Protein AF-A0A2V7EWU7-F1 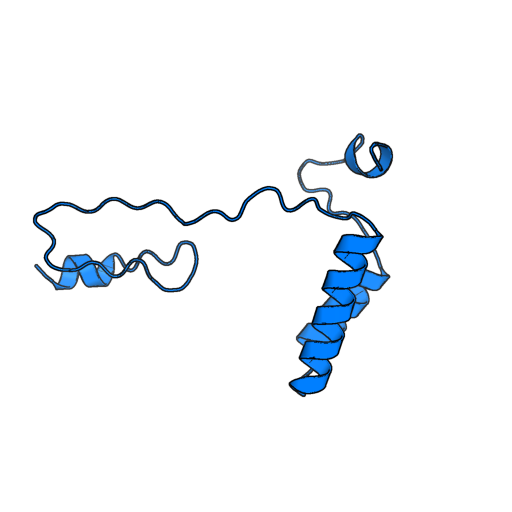(afdb_monomer_lite)

Radius of gyration: 19.81 Å; chains: 1; bounding box: 42×39×46 Å

Secondary structure (DSSP, 8-state):
-HHHHH--SSTT-----HHHHHHHHHHHT---HHHHHHHHHHHHHHHHHTT------PPP------TT-S-----SSTT---HHHHHHT-

Sequence (90 aa):
LIDKYAAPTAKSASIRDPELDSLMDAVIHQADREKTYALMRSIFNRLRSEHLGLPLVYYHTPYATSKRVPRWNPGAIMYELNVDELLAGK

pLDDT: mean 79.2, std 13.59, range [48.22, 97.06]

Structure (mmCIF, N/CA/C/O backbone):
data_AF-A0A2V7EWU7-F1
#
_entry.id   AF-A0A2V7EWU7-F1
#
loop_
_atom_site.group_PDB
_atom_site.id
_atom_site.type_symbol
_atom_site.label_atom_id
_atom_site.label_alt_id
_atom_site.label_comp_id
_atom_site.label_asym_id
_atom_site.label_entity_id
_atom_site.label_seq_id
_atom_site.pdbx_PDB_ins_code
_atom_site.Cartn_x
_atom_site.Cartn_y
_atom_site.Cartn_z
_atom_site.occupancy
_atom_site.B_iso_or_equiv
_atom_site.auth_seq_id
_atom_site.auth_comp_id
_atom_site.auth_asym_id
_atom_site.auth_atom_id
_atom_site.pdbx_PDB_model_num
ATOM 1 N N . LEU A 1 1 ? -16.058 17.003 5.919 1.00 49.31 1 LEU A N 1
ATOM 2 C CA . LEU A 1 1 ? -15.086 16.374 4.990 1.00 49.31 1 LEU A CA 1
ATOM 3 C C . LEU A 1 1 ? -14.033 17.380 4.541 1.00 49.31 1 LEU A C 1
ATOM 5 O O . LEU A 1 1 ? -12.871 17.159 4.839 1.00 49.31 1 LEU A O 1
ATOM 9 N N . ILE A 1 2 ? -14.433 18.514 3.950 1.00 48.22 2 ILE A N 1
ATOM 10 C CA . ILE A 1 2 ? -13.522 19.622 3.607 1.00 48.22 2 ILE A CA 1
ATOM 11 C C . ILE A 1 2 ? -12.743 20.130 4.830 1.00 48.22 2 ILE A C 1
ATOM 13 O O . ILE A 1 2 ? -11.532 20.245 4.738 1.00 48.22 2 ILE A O 1
ATOM 17 N N . ASP A 1 3 ? -13.365 20.296 6.000 1.00 50.97 3 ASP A N 1
ATOM 18 C CA . ASP A 1 3 ? -12.672 20.863 7.176 1.00 50.97 3 ASP A CA 1
ATOM 19 C C . ASP A 1 3 ? -11.483 20.031 7.699 1.00 50.97 3 ASP A C 1
ATOM 21 O O . ASP A 1 3 ? -10.525 20.598 8.216 1.00 50.97 3 ASP A O 1
ATOM 25 N N . LYS A 1 4 ? -11.485 18.699 7.509 1.00 52.88 4 LYS A N 1
ATOM 26 C CA . LYS A 1 4 ? -10.348 17.817 7.864 1.00 52.88 4 LYS A CA 1
ATOM 27 C C . LYS A 1 4 ? -9.142 18.010 6.929 1.00 52.88 4 LYS A C 1
ATOM 29 O O . LYS A 1 4 ? -8.017 17.732 7.329 1.00 52.88 4 LYS A O 1
ATOM 34 N N . TYR A 1 5 ? -9.377 18.477 5.701 1.00 54.12 5 TYR A N 1
ATOM 35 C CA . TYR A 1 5 ? -8.365 18.675 4.656 1.00 54.12 5 TYR A CA 1
ATOM 36 C C . TYR A 1 5 ? -8.064 20.150 4.360 1.00 54.12 5 TYR A C 1
ATOM 38 O O . TYR A 1 5 ? -7.079 20.448 3.690 1.00 54.12 5 TYR A O 1
ATOM 46 N N . ALA A 1 6 ? -8.904 21.070 4.834 1.00 52.31 6 ALA A N 1
ATOM 47 C CA . ALA A 1 6 ? -8.831 22.493 4.519 1.00 52.31 6 ALA A CA 1
ATOM 48 C C . ALA A 1 6 ? -7.884 23.278 5.437 1.00 52.31 6 ALA A C 1
ATOM 50 O O . ALA A 1 6 ? -7.489 24.384 5.080 1.00 52.31 6 ALA A O 1
ATOM 51 N N . ALA A 1 7 ? -7.488 22.717 6.587 1.00 51.81 7 ALA A N 1
ATOM 52 C CA . ALA A 1 7 ? -6.581 23.373 7.531 1.00 51.81 7 ALA A CA 1
ATOM 53 C C . ALA A 1 7 ? -5.443 22.453 8.031 1.00 51.81 7 ALA A C 1
ATOM 55 O O . ALA A 1 7 ? -5.306 22.241 9.239 1.00 51.81 7 ALA A O 1
ATOM 56 N N . PRO A 1 8 ? -4.608 21.885 7.140 1.00 55.94 8 PRO A N 1
ATOM 57 C CA . PRO A 1 8 ? -3.418 21.168 7.574 1.00 55.94 8 PRO A CA 1
ATOM 58 C C . PRO A 1 8 ? -2.437 22.161 8.214 1.00 55.94 8 PRO A C 1
ATOM 60 O O . PRO A 1 8 ? -2.021 23.136 7.591 1.00 55.94 8 PRO A O 1
ATOM 63 N N . THR A 1 9 ? -2.039 21.914 9.463 1.00 59.72 9 THR A N 1
ATOM 64 C CA . THR A 1 9 ? -1.063 22.752 10.187 1.00 59.72 9 THR A CA 1
ATOM 65 C C . THR A 1 9 ? 0.351 22.669 9.595 1.00 59.72 9 THR A C 1
ATOM 67 O O . THR A 1 9 ? 1.177 23.540 9.857 1.00 59.72 9 THR A O 1
ATOM 70 N N . ALA A 1 10 ? 0.631 21.655 8.767 1.00 56.53 10 ALA A N 1
ATOM 71 C CA . ALA A 1 10 ? 1.870 21.483 8.011 1.00 56.53 10 ALA A CA 1
ATOM 72 C C . ALA A 1 10 ? 1.623 20.690 6.714 1.00 56.53 10 ALA A C 1
ATOM 74 O O . ALA A 1 10 ? 0.698 19.887 6.637 1.00 56.53 10 ALA A O 1
ATOM 75 N N . LYS A 1 11 ? 2.495 20.839 5.706 1.00 52.53 11 LYS A N 1
ATOM 76 C CA . LYS A 1 11 ? 2.429 20.057 4.448 1.00 52.53 11 LYS A CA 1
ATOM 77 C C . LYS A 1 11 ? 2.572 18.542 4.655 1.00 52.53 11 LYS A C 1
ATOM 79 O O . LYS A 1 11 ? 2.126 17.772 3.815 1.00 52.53 11 LYS A O 1
ATOM 84 N N . SER A 1 12 ? 3.199 18.133 5.755 1.00 53.78 12 SER A N 1
ATOM 85 C CA . SER A 1 12 ? 3.344 16.742 6.190 1.00 53.78 12 SER A CA 1
ATOM 86 C C . SER A 1 12 ? 2.359 16.360 7.295 1.00 53.78 12 SER A C 1
ATOM 88 O O . SER A 1 12 ? 2.532 15.311 7.911 1.00 53.78 12 SER A O 1
ATOM 90 N N . ALA A 1 13 ? 1.374 17.212 7.605 1.00 55.72 13 ALA A N 1
ATOM 91 C CA . ALA A 1 13 ? 0.369 16.891 8.605 1.00 55.72 13 ALA A CA 1
ATOM 92 C C . ALA A 1 13 ? -0.410 15.661 8.128 1.00 55.72 13 ALA A C 1
ATOM 94 O O . ALA A 1 13 ? -1.202 15.733 7.188 1.00 55.72 13 ALA A O 1
ATOM 95 N N . SER A 1 14 ? -0.135 14.519 8.753 1.00 62.16 14 SER A N 1
ATOM 96 C CA . SER A 1 14 ? -0.921 13.316 8.558 1.00 62.16 14 SER A CA 1
ATOM 97 C C . SER A 1 14 ? -2.261 13.477 9.265 1.00 62.16 14 SER A C 1
ATOM 99 O O . SER A 1 14 ? -2.392 14.174 10.276 1.00 62.16 14 SER A O 1
ATOM 101 N N . ILE A 1 15 ? -3.277 12.808 8.733 1.00 68.88 15 ILE A N 1
ATOM 102 C CA . ILE A 1 15 ? -4.524 12.628 9.463 1.00 68.88 15 ILE A CA 1
ATOM 103 C C . ILE A 1 15 ? -4.184 11.764 10.675 1.00 68.88 15 ILE A C 1
ATOM 105 O O . ILE A 1 15 ? -3.738 10.630 10.521 1.00 68.88 15 ILE A O 1
ATOM 109 N N . ARG A 1 16 ? -4.368 12.313 11.876 1.00 72.94 16 ARG A N 1
ATOM 110 C CA . ARG A 1 16 ? -4.181 11.567 13.118 1.00 72.94 16 ARG A CA 1
ATOM 111 C C . ARG A 1 16 ? -5.456 10.791 13.426 1.00 72.94 16 ARG A C 1
ATOM 113 O O . ARG A 1 16 ? -6.485 11.397 13.724 1.00 72.94 16 ARG A O 1
ATOM 120 N N . ASP A 1 17 ? -5.372 9.471 13.362 1.00 80.19 17 ASP A N 1
ATOM 121 C CA . ASP A 1 17 ? -6.467 8.558 13.671 1.00 80.19 17 ASP A CA 1
ATOM 122 C C . ASP A 1 17 ? -5.931 7.433 14.575 1.00 80.19 17 ASP A C 1
ATOM 124 O O . ASP A 1 17 ? -5.320 6.491 14.073 1.00 80.19 17 ASP A O 1
ATOM 128 N N . PRO A 1 18 ? -6.143 7.520 15.904 1.00 84.62 18 PRO A N 1
ATOM 129 C CA . PRO A 1 18 ? -5.567 6.574 16.862 1.00 84.62 18 PRO A CA 1
ATOM 130 C C . PRO A 1 18 ? -5.960 5.114 16.615 1.00 84.62 18 PRO A C 1
ATOM 132 O O . PRO A 1 18 ? -5.215 4.198 16.954 1.00 84.62 18 PRO A O 1
ATOM 135 N N . GLU A 1 19 ? -7.141 4.888 16.045 1.00 87.44 19 GLU A N 1
ATOM 136 C CA . GLU A 1 19 ? -7.625 3.543 15.751 1.00 87.44 19 GLU A CA 1
ATOM 137 C C . GLU A 1 19 ? -6.960 2.997 14.486 1.00 87.44 19 GLU A C 1
ATOM 139 O O . GLU A 1 19 ? -6.567 1.833 14.453 1.00 87.44 19 GLU A O 1
ATOM 144 N N . LEU A 1 20 ? -6.758 3.848 13.473 1.00 87.56 20 LEU A N 1
ATOM 145 C CA . LEU A 1 20 ? -5.948 3.495 12.310 1.00 87.56 20 LEU A CA 1
ATOM 146 C C . LEU A 1 20 ? -4.503 3.188 12.725 1.00 87.56 20 LEU A C 1
ATOM 148 O O . LEU A 1 20 ? -3.968 2.167 12.305 1.00 87.56 20 LEU A O 1
ATOM 152 N N . ASP A 1 21 ? -3.906 4.014 13.586 1.00 89.00 21 ASP A N 1
ATOM 153 C CA . ASP A 1 21 ? -2.548 3.808 14.106 1.00 89.00 21 ASP A CA 1
ATOM 154 C C . ASP A 1 21 ? -2.434 2.463 14.849 1.00 89.00 21 ASP A C 1
ATOM 156 O O . ASP A 1 21 ? -1.504 1.693 14.610 1.00 89.00 21 ASP A O 1
ATOM 160 N N . SER A 1 22 ? -3.419 2.129 15.691 1.00 92.00 22 SER A N 1
ATOM 161 C CA . SER A 1 22 ? -3.468 0.841 16.397 1.00 92.00 22 SER A CA 1
ATOM 162 C C . SER A 1 22 ? -3.620 -0.351 15.447 1.00 92.00 22 SER A C 1
ATOM 164 O O . SER A 1 22 ? -2.976 -1.382 15.649 1.00 92.00 22 SER A O 1
ATOM 166 N N . LEU A 1 23 ? -4.442 -0.227 14.402 1.00 92.69 23 LEU A N 1
ATOM 167 C CA . LEU A 1 23 ? -4.592 -1.277 13.393 1.00 92.69 23 LEU A CA 1
ATOM 168 C C . LEU A 1 23 ? -3.301 -1.474 12.588 1.00 92.69 23 LEU A C 1
ATOM 170 O O . LEU A 1 23 ? -2.937 -2.613 12.294 1.00 92.69 23 LEU A O 1
ATOM 174 N N . MET A 1 24 ? -2.605 -0.386 12.250 1.00 91.25 24 MET A N 1
ATOM 175 C CA . MET A 1 24 ? -1.316 -0.438 11.556 1.00 91.25 24 MET A CA 1
ATOM 176 C C . MET A 1 24 ? -0.253 -1.139 12.407 1.00 91.25 24 MET A C 1
ATOM 178 O O . MET A 1 24 ? 0.442 -2.021 11.901 1.00 91.25 24 MET A O 1
ATOM 182 N N . ASP A 1 25 ? -0.171 -0.810 13.697 1.00 94.31 25 ASP A N 1
ATOM 183 C CA . ASP A 1 25 ? 0.738 -1.474 14.636 1.00 94.31 25 ASP A CA 1
ATOM 184 C C . ASP A 1 25 ? 0.429 -2.975 14.766 1.00 94.31 25 ASP A C 1
ATOM 186 O O . ASP A 1 25 ? 1.328 -3.819 14.691 1.00 94.31 25 ASP A O 1
ATOM 190 N N . ALA A 1 26 ? -0.857 -3.331 14.845 1.00 93.94 26 ALA A N 1
ATOM 191 C CA . ALA A 1 26 ? -1.296 -4.721 14.901 1.00 93.94 26 ALA A CA 1
ATOM 192 C C . ALA A 1 26 ? -0.934 -5.517 13.635 1.00 93.94 26 ALA A C 1
ATOM 194 O O . ALA A 1 26 ? -0.569 -6.687 13.745 1.00 93.94 26 ALA A O 1
ATOM 195 N N . VAL A 1 27 ? -1.016 -4.915 12.439 1.00 95.31 27 VAL A N 1
ATOM 196 C CA . VAL A 1 27 ? -0.621 -5.574 11.178 1.00 95.31 27 VAL A CA 1
ATOM 197 C C . VAL A 1 27 ? 0.869 -5.891 11.159 1.00 95.31 27 VAL A C 1
ATOM 199 O O . VAL A 1 27 ? 1.239 -6.993 10.762 1.00 95.31 27 VAL A O 1
ATOM 202 N N . ILE A 1 28 ? 1.715 -4.949 11.585 1.00 93.81 28 ILE A N 1
ATOM 203 C CA . ILE A 1 28 ? 3.180 -5.102 11.549 1.00 93.81 28 ILE A CA 1
ATOM 204 C C . ILE A 1 28 ? 3.637 -6.266 12.439 1.00 93.81 28 ILE A C 1
ATOM 206 O O . ILE A 1 28 ? 4.573 -6.983 12.089 1.00 93.81 28 ILE A O 1
ATOM 210 N N . HIS A 1 29 ? 2.952 -6.483 13.561 1.00 94.81 29 HIS A N 1
ATOM 211 C CA . HIS A 1 29 ? 3.295 -7.521 14.532 1.00 94.81 29 HIS A CA 1
ATOM 212 C C . HIS A 1 29 ? 2.528 -8.840 14.335 1.00 94.81 29 HIS A C 1
ATOM 214 O O . HIS A 1 29 ? 2.741 -9.794 15.088 1.00 94.81 29 HIS A O 1
ATOM 220 N N . GLN A 1 30 ? 1.639 -8.933 13.340 1.00 95.00 30 GLN A N 1
ATOM 221 C CA . GLN A 1 30 ? 0.862 -10.144 13.086 1.00 95.00 30 GLN A CA 1
ATOM 222 C C . GLN A 1 30 ? 1.607 -11.110 12.156 1.00 95.00 30 GLN A C 1
ATOM 224 O O . GLN A 1 30 ? 1.820 -10.831 10.978 1.00 95.00 30 GLN A O 1
ATOM 229 N N . ALA A 1 31 ? 1.941 -12.292 12.677 1.00 93.81 31 ALA A N 1
ATOM 230 C CA . ALA A 1 31 ? 2.588 -13.357 11.909 1.00 93.81 31 ALA A CA 1
ATOM 231 C C . ALA A 1 31 ? 1.591 -14.252 11.150 1.00 93.81 31 ALA A C 1
ATOM 233 O O . ALA A 1 31 ? 1.948 -14.862 10.142 1.00 93.81 31 ALA A O 1
ATOM 234 N N . ASP A 1 32 ? 0.347 -14.356 11.627 1.00 97.06 32 ASP A N 1
ATOM 235 C CA . ASP A 1 32 ? 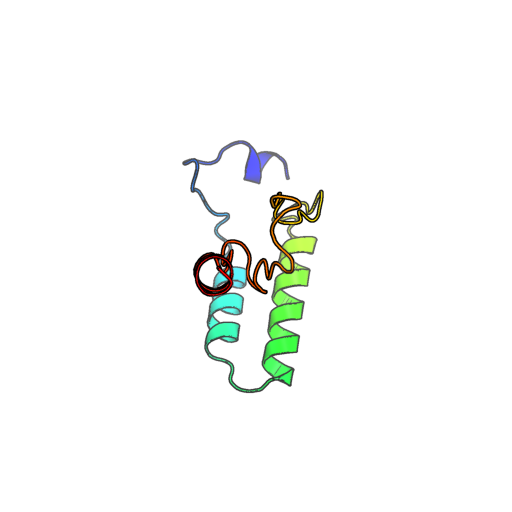-0.670 -15.187 10.987 1.00 97.06 32 ASP A CA 1
ATOM 236 C C . ASP A 1 32 ? -1.263 -14.503 9.752 1.00 97.06 32 ASP A C 1
ATOM 238 O O . ASP A 1 32 ? -1.838 -13.416 9.828 1.00 97.06 32 ASP A O 1
ATOM 242 N N . ARG A 1 33 ? -1.169 -15.179 8.606 1.00 94.81 33 ARG A N 1
ATOM 243 C CA . ARG A 1 33 ? -1.577 -14.627 7.311 1.00 94.81 33 ARG A CA 1
ATOM 244 C C . ARG A 1 33 ? -3.064 -14.264 7.254 1.00 94.81 33 ARG A C 1
ATOM 246 O O . ARG A 1 33 ? -3.411 -13.232 6.683 1.00 94.81 33 ARG A O 1
ATOM 253 N N . GLU A 1 34 ? -3.946 -15.094 7.805 1.00 95.88 34 GLU A N 1
ATOM 254 C CA . GLU A 1 34 ? -5.392 -14.844 7.747 1.00 95.88 34 GLU A CA 1
ATOM 255 C C . GLU A 1 34 ? -5.779 -13.658 8.629 1.00 95.88 34 GLU A C 1
ATOM 257 O O . GLU A 1 34 ? -6.538 -12.782 8.199 1.00 95.88 34 GLU A O 1
ATOM 262 N N . LYS A 1 35 ? -5.187 -13.568 9.823 1.00 94.62 35 LYS A N 1
ATOM 263 C CA . LYS A 1 35 ? -5.354 -12.413 10.712 1.00 94.62 35 LYS A CA 1
ATOM 264 C C . LYS A 1 35 ? -4.792 -11.141 10.088 1.00 94.62 35 LYS A C 1
ATOM 266 O O . LYS A 1 35 ? -5.443 -10.101 10.172 1.00 94.62 35 LYS A O 1
ATOM 271 N N . THR A 1 36 ? -3.651 -11.215 9.406 1.00 95.38 36 THR A N 1
ATOM 272 C CA . THR A 1 36 ? -3.089 -10.079 8.663 1.00 95.38 36 THR A CA 1
ATOM 273 C C . THR A 1 36 ? -4.050 -9.598 7.578 1.00 95.38 36 THR A C 1
ATOM 275 O O . THR A 1 36 ? -4.307 -8.398 7.485 1.00 95.38 36 THR A O 1
ATOM 278 N N . TYR A 1 37 ? -4.662 -10.503 6.807 1.00 95.19 37 TYR A N 1
ATOM 279 C CA . TYR A 1 37 ? -5.669 -10.112 5.813 1.00 95.19 37 TYR A CA 1
ATOM 280 C C . TYR A 1 37 ? -6.911 -9.475 6.440 1.00 95.19 37 TYR A C 1
ATOM 282 O O . TYR A 1 37 ? -7.426 -8.487 5.908 1.00 95.19 37 TYR A O 1
ATOM 290 N N . ALA A 1 38 ? -7.388 -10.006 7.568 1.00 96.19 38 ALA A N 1
ATOM 291 C CA . ALA A 1 38 ? -8.517 -9.424 8.289 1.00 96.19 38 ALA A CA 1
ATOM 292 C C . ALA A 1 38 ? -8.200 -7.996 8.768 1.00 96.19 38 ALA A C 1
ATOM 294 O O . ALA A 1 38 ? -8.995 -7.081 8.544 1.00 96.19 38 ALA A O 1
ATOM 295 N N . LEU A 1 39 ? -7.015 -7.787 9.345 1.00 96.00 39 LEU A N 1
ATOM 296 C CA . LEU A 1 39 ? -6.547 -6.474 9.785 1.00 96.00 39 LEU A CA 1
ATOM 297 C C . LEU A 1 39 ? -6.389 -5.488 8.617 1.00 96.00 39 LEU A C 1
ATOM 299 O O . LEU A 1 39 ? -6.892 -4.366 8.692 1.00 96.00 39 LEU A O 1
ATOM 303 N N . MET A 1 40 ? -5.777 -5.911 7.504 1.00 95.19 40 MET A N 1
ATOM 304 C CA . MET A 1 40 ? -5.672 -5.089 6.292 1.00 95.19 40 MET A CA 1
ATOM 305 C C . MET A 1 40 ? -7.049 -4.663 5.777 1.00 95.19 40 MET A C 1
ATOM 307 O O . MET A 1 40 ? -7.251 -3.503 5.416 1.00 95.19 40 MET A O 1
ATOM 311 N N . ARG A 1 41 ? -8.028 -5.575 5.774 1.00 94.25 41 ARG A N 1
ATOM 312 C CA . ARG A 1 41 ? -9.398 -5.260 5.352 1.00 94.25 41 ARG A CA 1
ATOM 313 C C . ARG A 1 41 ? -10.051 -4.221 6.264 1.00 94.25 41 ARG A C 1
ATOM 315 O O . ARG A 1 41 ? -10.709 -3.314 5.756 1.00 94.25 41 ARG A O 1
ATOM 322 N N . SER A 1 42 ? -9.848 -4.322 7.576 1.00 93.50 42 SER A N 1
ATOM 323 C CA . SER A 1 42 ? -10.329 -3.327 8.543 1.00 93.50 42 SER A CA 1
ATOM 324 C C . SER A 1 42 ? -9.719 -1.946 8.293 1.00 93.50 42 SER A C 1
ATOM 326 O O . SER A 1 42 ? -10.455 -0.960 8.253 1.00 93.50 42 SER A O 1
ATOM 328 N N . ILE A 1 43 ? -8.412 -1.877 8.023 1.00 92.06 43 ILE A N 1
ATOM 329 C CA . ILE A 1 43 ? -7.715 -0.632 7.662 1.00 92.06 43 ILE A CA 1
ATOM 330 C C . ILE A 1 43 ? -8.328 -0.005 6.405 1.00 92.06 43 ILE A C 1
ATOM 332 O O . ILE A 1 43 ? -8.738 1.156 6.430 1.00 92.06 43 ILE A O 1
ATOM 336 N N . PHE A 1 44 ? -8.454 -0.768 5.314 1.00 89.62 44 PHE A N 1
ATOM 337 C CA . PHE A 1 44 ? -9.016 -0.249 4.061 1.00 89.62 44 PHE A CA 1
ATOM 338 C C . PHE A 1 44 ? -10.472 0.200 4.202 1.00 89.62 44 PHE A C 1
ATOM 340 O O . PHE A 1 44 ? -10.853 1.234 3.648 1.00 89.62 44 PHE A O 1
ATOM 347 N N . ASN A 1 45 ? -11.282 -0.546 4.956 1.00 90.38 45 ASN A N 1
ATOM 348 C CA . ASN A 1 45 ? -12.664 -0.169 5.234 1.00 90.38 45 ASN A CA 1
ATOM 349 C C . ASN A 1 45 ? -12.735 1.166 5.976 1.00 90.38 45 ASN A C 1
ATOM 351 O O . ASN A 1 45 ? -13.528 2.019 5.582 1.00 90.38 45 ASN A O 1
ATOM 355 N N . ARG A 1 46 ? -11.880 1.370 6.984 1.00 87.94 46 ARG A N 1
ATOM 356 C CA . ARG A 1 46 ? -11.821 2.621 7.742 1.00 87.94 46 ARG A CA 1
ATOM 357 C C . ARG A 1 46 ? -11.372 3.795 6.883 1.00 87.94 46 ARG A C 1
ATOM 359 O O . ARG A 1 46 ? -12.030 4.830 6.876 1.00 87.94 46 ARG A O 1
ATOM 366 N N . LEU A 1 47 ? -10.300 3.627 6.105 1.00 85.81 47 LEU A N 1
ATOM 367 C CA . LEU A 1 47 ? -9.825 4.660 5.177 1.00 85.81 47 LEU A CA 1
ATOM 368 C C . LEU A 1 47 ? -10.941 5.117 4.227 1.00 85.81 47 LEU A C 1
ATOM 370 O O . LEU A 1 47 ? -11.061 6.307 3.933 1.00 85.81 47 LEU A O 1
ATOM 374 N N . ARG A 1 48 ? -11.786 4.178 3.784 1.00 83.19 48 ARG A N 1
ATOM 375 C CA . ARG A 1 48 ? -12.934 4.462 2.920 1.00 83.19 48 ARG A CA 1
ATOM 376 C C . ARG A 1 48 ? -14.108 5.093 3.674 1.00 83.19 48 ARG A C 1
ATOM 378 O O . ARG A 1 48 ? -14.672 6.057 3.168 1.00 83.19 48 ARG A O 1
ATOM 385 N N . SER A 1 49 ? -14.489 4.572 4.843 1.00 85.12 49 SER A N 1
ATOM 386 C CA . SER A 1 49 ? -15.649 5.057 5.612 1.00 85.12 49 SER A CA 1
ATOM 387 C C . SER A 1 49 ? -15.416 6.447 6.193 1.00 85.12 49 SER A C 1
ATOM 389 O O . SER A 1 49 ? -16.293 7.304 6.129 1.00 85.12 49 SER A O 1
ATOM 391 N N . GLU A 1 50 ? -14.207 6.697 6.686 1.00 81.00 50 GLU A N 1
ATOM 392 C CA . GLU A 1 50 ? -13.788 7.988 7.232 1.00 81.00 50 GLU A CA 1
ATOM 393 C C . GLU A 1 50 ? -13.323 8.961 6.141 1.00 81.00 50 GLU A C 1
ATOM 395 O O . GLU A 1 50 ? -12.983 10.109 6.433 1.00 81.00 50 GLU A O 1
ATOM 400 N N . HIS A 1 51 ? -13.344 8.515 4.878 1.00 74.62 51 HIS A N 1
ATOM 401 C CA . HIS A 1 51 ? -12.954 9.290 3.706 1.00 74.62 51 HIS A CA 1
ATOM 402 C C . HIS A 1 51 ? -11.553 9.907 3.871 1.00 74.62 51 HIS A C 1
ATOM 404 O O . HIS A 1 51 ? -11.334 11.063 3.511 1.00 74.62 51 HIS A O 1
ATOM 410 N N . LEU A 1 52 ? -10.612 9.122 4.419 1.00 73.50 52 LEU A N 1
ATOM 411 C CA . LEU A 1 52 ? -9.229 9.521 4.731 1.00 73.50 52 LEU A CA 1
ATOM 412 C C . LEU A 1 52 ? -8.296 9.508 3.505 1.00 73.50 52 LEU A C 1
ATOM 414 O O . LEU A 1 52 ? -7.084 9.677 3.624 1.00 73.50 52 LEU A O 1
ATOM 418 N N . GLY A 1 53 ? -8.869 9.385 2.312 1.00 71.00 53 GLY A N 1
ATOM 419 C CA . GLY A 1 53 ? -8.214 9.538 1.022 1.00 71.00 53 GLY A CA 1
ATOM 420 C C . GLY A 1 53 ? -9.206 9.249 -0.101 1.00 71.00 53 GLY A C 1
ATOM 421 O O . GLY A 1 53 ? -10.118 8.439 0.054 1.00 71.00 53 GLY A O 1
ATOM 422 N N . LEU A 1 54 ? -9.033 9.913 -1.241 1.00 71.50 54 LEU A N 1
ATOM 423 C CA . LEU A 1 54 ? -9.819 9.671 -2.450 1.00 71.50 54 LEU A CA 1
ATOM 424 C C . LEU A 1 54 ? -8.877 9.112 -3.521 1.00 71.50 54 LEU A C 1
ATOM 426 O O . LEU A 1 54 ? -8.113 9.883 -4.104 1.00 71.50 54 LEU A O 1
ATOM 430 N N . PRO A 1 55 ? -8.868 7.789 -3.773 1.00 73.19 55 PRO A N 1
ATOM 431 C CA . PRO A 1 55 ? -8.073 7.230 -4.857 1.00 73.19 55 PRO A CA 1
ATOM 432 C C . PRO A 1 55 ? -8.668 7.699 -6.188 1.00 73.19 55 PRO A C 1
ATOM 434 O O . PRO A 1 55 ? -9.767 7.292 -6.558 1.00 73.19 55 PRO A O 1
ATOM 437 N N . LEU A 1 56 ? -7.960 8.589 -6.885 1.00 79.31 56 LEU A N 1
ATOM 438 C CA . LEU A 1 56 ? -8.414 9.141 -8.165 1.00 79.31 56 LEU A CA 1
ATOM 439 C C . LEU A 1 56 ? -7.914 8.313 -9.348 1.00 79.31 56 LEU A C 1
ATOM 441 O O . LEU A 1 56 ? -8.666 8.045 -10.279 1.00 79.31 56 LEU A O 1
ATOM 445 N N . VAL A 1 57 ? -6.644 7.908 -9.310 1.00 79.44 57 VAL A N 1
ATOM 446 C CA . VAL A 1 57 ? -5.971 7.191 -10.395 1.00 79.44 57 VAL A CA 1
ATOM 447 C C . VAL A 1 57 ? -4.875 6.285 -9.839 1.00 79.44 57 VAL A C 1
ATOM 449 O O . VAL A 1 57 ? -4.252 6.598 -8.824 1.00 79.44 57 VAL A O 1
ATOM 452 N N . TYR A 1 58 ? -4.621 5.175 -10.529 1.00 79.94 58 TYR A N 1
ATOM 453 C CA . TYR A 1 58 ? -3.451 4.334 -10.296 1.00 79.94 58 TYR A CA 1
ATOM 454 C C . TYR A 1 58 ? -2.364 4.730 -11.293 1.00 79.94 58 TYR A C 1
ATOM 456 O O . TYR A 1 58 ? -2.568 4.641 -12.503 1.00 79.94 58 TYR A O 1
ATOM 464 N N . TYR A 1 59 ? -1.222 5.196 -10.790 1.00 79.56 59 TYR A N 1
ATOM 465 C CA . TYR A 1 59 ? -0.090 5.559 -11.634 1.00 79.56 59 TYR A CA 1
ATOM 466 C C . TYR A 1 59 ? 0.812 4.356 -11.885 1.00 79.56 59 TYR A C 1
ATOM 468 O O . TYR A 1 59 ? 1.153 3.611 -10.967 1.00 79.56 59 TYR A O 1
ATOM 476 N N . HIS A 1 60 ? 1.253 4.223 -13.131 1.00 80.12 60 HIS A N 1
ATOM 477 C CA . HIS A 1 60 ? 2.398 3.396 -13.483 1.00 80.12 60 HIS A CA 1
ATOM 478 C C . HIS A 1 60 ? 3.647 4.274 -13.521 1.00 80.12 60 HIS A C 1
ATOM 480 O O . HIS A 1 60 ? 3.573 5.418 -13.972 1.00 80.12 60 HIS A O 1
ATOM 486 N N . THR A 1 61 ? 4.790 3.751 -13.069 1.00 78.19 61 THR A N 1
ATOM 487 C CA . THR A 1 61 ? 6.073 4.449 -13.212 1.00 78.19 61 THR A CA 1
ATOM 488 C C . THR A 1 61 ? 6.380 4.607 -14.702 1.00 78.19 61 THR A C 1
ATOM 490 O O . THR A 1 61 ? 6.557 3.596 -15.387 1.00 78.19 61 THR A O 1
ATOM 493 N N . PRO A 1 62 ? 6.424 5.841 -15.237 1.00 78.94 62 PRO A N 1
ATOM 494 C CA . PRO A 1 62 ? 6.755 6.038 -16.636 1.00 78.94 62 PRO A CA 1
ATOM 495 C C . PRO A 1 62 ? 8.240 5.734 -16.848 1.00 78.94 62 PRO A C 1
ATOM 497 O O . PRO A 1 62 ? 9.088 6.163 -16.066 1.00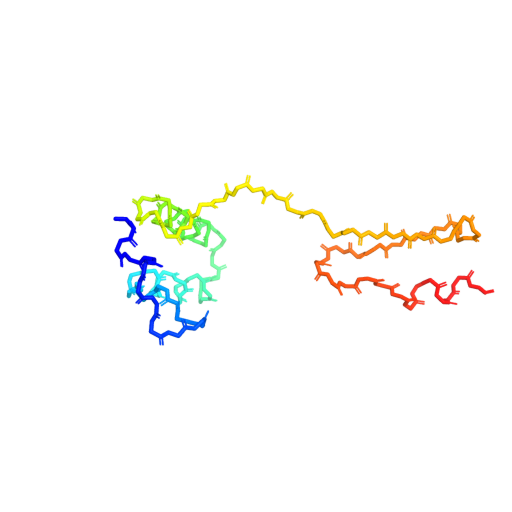 78.94 62 PRO A O 1
ATOM 500 N N . TYR A 1 63 ? 8.564 5.023 -17.923 1.00 78.31 63 TYR A N 1
ATOM 501 C CA . TYR A 1 63 ? 9.945 4.802 -18.342 1.00 78.31 63 TYR A CA 1
ATOM 502 C C . TYR A 1 63 ? 10.059 4.850 -19.866 1.00 78.31 63 TYR A C 1
ATOM 504 O O . TYR A 1 63 ? 9.104 4.573 -20.592 1.00 78.31 63 TYR A O 1
ATOM 512 N N . ALA A 1 64 ? 11.248 5.201 -20.352 1.00 81.19 64 ALA A N 1
ATOM 513 C CA . ALA A 1 64 ? 11.599 5.180 -21.764 1.00 81.19 64 ALA A CA 1
ATOM 514 C C . ALA A 1 64 ? 13.000 4.581 -21.913 1.00 81.19 64 ALA A C 1
ATOM 516 O O . ALA A 1 64 ? 13.914 4.942 -21.174 1.00 81.19 64 ALA A O 1
ATOM 517 N N . THR A 1 65 ? 13.171 3.668 -22.868 1.00 79.50 65 THR A N 1
ATOM 518 C CA . THR A 1 65 ? 14.454 3.006 -23.142 1.00 79.50 65 THR A CA 1
ATOM 519 C C . THR A 1 65 ? 14.852 3.244 -24.599 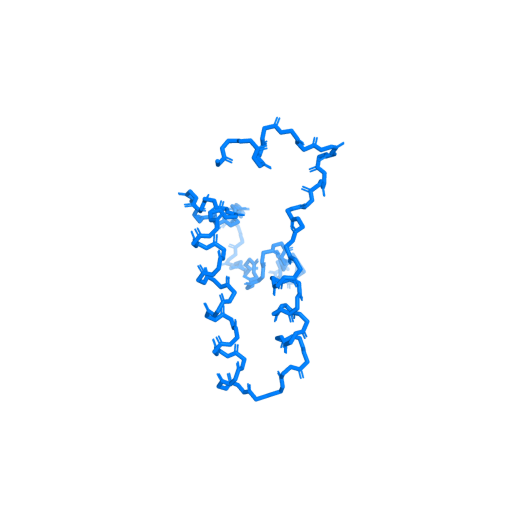1.00 79.50 65 THR A C 1
ATOM 521 O O . THR A 1 65 ? 14.009 3.488 -25.467 1.00 79.50 65 THR A O 1
ATOM 524 N N . SER A 1 66 ? 16.154 3.218 -24.888 1.00 82.00 66 SER A N 1
ATOM 525 C CA . SER A 1 66 ? 16.637 3.319 -26.268 1.00 82.00 66 SER A CA 1
ATOM 526 C C . SER A 1 66 ? 16.270 2.060 -27.055 1.00 82.00 66 SER A C 1
ATOM 528 O O . SER A 1 66 ? 16.455 0.955 -26.558 1.00 82.00 66 SER A O 1
ATOM 530 N N . LYS A 1 67 ? 15.884 2.199 -28.333 1.00 83.12 67 LYS A N 1
ATOM 531 C CA . LYS A 1 67 ? 15.649 1.056 -29.246 1.00 83.12 67 LYS A CA 1
ATOM 532 C C . LYS A 1 67 ? 16.867 0.138 -29.423 1.00 83.12 67 LYS A C 1
ATOM 534 O O . LYS A 1 67 ? 16.733 -0.954 -29.957 1.00 83.12 67 LYS A O 1
ATOM 539 N N . ARG A 1 68 ? 18.061 0.597 -29.028 1.00 83.81 68 ARG A N 1
ATOM 540 C CA . ARG A 1 68 ? 19.298 -0.201 -29.044 1.00 83.81 68 ARG A CA 1
ATOM 541 C C . ARG A 1 68 ? 19.391 -1.179 -27.872 1.00 83.81 68 ARG A C 1
ATOM 543 O O . ARG A 1 68 ? 20.269 -2.030 -27.879 1.00 83.81 68 ARG A O 1
ATOM 550 N N . VAL A 1 69 ? 18.536 -1.029 -26.864 1.00 81.56 69 VAL A N 1
ATOM 551 C CA . VAL A 1 69 ? 18.478 -1.907 -25.698 1.00 81.56 69 VAL A CA 1
ATOM 552 C C . VAL A 1 69 ? 17.617 -3.117 -26.064 1.00 81.56 69 VAL A C 1
ATOM 554 O O . VAL A 1 69 ? 16.424 -2.941 -26.311 1.00 81.56 69 VAL A O 1
ATOM 557 N N . PRO A 1 70 ? 18.182 -4.336 -26.106 1.00 76.06 70 PRO A N 1
ATOM 558 C CA . PRO A 1 70 ? 17.447 -5.520 -26.549 1.00 76.06 70 PRO A CA 1
ATOM 559 C C . PRO A 1 70 ? 16.381 -5.965 -25.539 1.00 76.06 70 PRO A C 1
ATOM 561 O O . PRO A 1 70 ? 15.356 -6.521 -25.927 1.00 76.06 70 PRO A O 1
ATOM 564 N N . ARG A 1 71 ? 16.607 -5.719 -24.242 1.00 79.94 71 ARG A N 1
ATOM 565 C CA . ARG A 1 71 ? 15.674 -6.039 -23.160 1.00 79.94 71 ARG A CA 1
ATOM 566 C C . ARG A 1 71 ? 15.906 -5.105 -21.977 1.00 79.94 71 ARG A C 1
ATOM 568 O O . ARG A 1 71 ? 17.048 -4.821 -21.637 1.00 79.94 71 ARG A O 1
ATOM 575 N N . TRP A 1 72 ? 14.822 -4.648 -21.358 1.00 81.25 72 TRP A N 1
ATOM 576 C CA . TRP A 1 72 ? 14.852 -3.837 -20.143 1.00 81.25 72 TRP A CA 1
ATOM 577 C C . TRP A 1 72 ? 13.929 -4.436 -19.089 1.00 81.25 72 TRP A C 1
ATOM 579 O O . TRP A 1 72 ? 12.797 -4.809 -19.402 1.00 81.25 72 TRP A O 1
ATOM 589 N N . ASN A 1 73 ? 14.420 -4.513 -17.858 1.00 85.69 73 ASN A N 1
ATOM 590 C CA . ASN A 1 73 ? 13.663 -4.889 -16.676 1.00 85.69 73 ASN A CA 1
ATOM 591 C C . ASN A 1 73 ? 13.491 -3.626 -15.812 1.00 85.69 73 ASN A C 1
ATOM 593 O O . ASN A 1 73 ? 14.470 -3.174 -15.235 1.00 85.69 73 ASN A O 1
ATOM 597 N N . PRO A 1 74 ? 12.297 -3.012 -15.734 1.00 80.69 74 PRO A N 1
ATOM 598 C CA . PRO A 1 74 ? 12.089 -1.806 -14.928 1.00 80.69 74 PRO A CA 1
ATOM 599 C C . PRO A 1 74 ? 12.002 -2.076 -13.412 1.00 80.69 74 PRO A C 1
ATOM 601 O O . PRO A 1 74 ? 11.839 -1.120 -12.651 1.00 80.69 74 PRO A O 1
ATOM 604 N N . GLY A 1 75 ? 12.091 -3.341 -12.986 1.00 83.56 75 GLY A N 1
ATOM 605 C CA . GLY A 1 75 ? 11.889 -3.769 -11.603 1.00 83.56 75 GLY A CA 1
ATOM 606 C C . GLY A 1 75 ? 10.425 -4.078 -11.275 1.00 83.56 75 GLY A C 1
ATOM 607 O O . GLY A 1 75 ? 9.512 -3.821 -12.068 1.00 83.56 75 GLY A O 1
ATOM 608 N N . ALA A 1 76 ? 10.208 -4.666 -10.100 1.00 82.75 76 ALA A N 1
ATOM 609 C CA . ALA A 1 76 ? 8.880 -4.998 -9.577 1.00 82.75 76 ALA A CA 1
ATOM 610 C C . ALA A 1 76 ? 8.377 -3.949 -8.571 1.00 82.75 76 ALA A C 1
ATOM 612 O O . ALA A 1 76 ? 7.173 -3.875 -8.304 1.00 82.75 76 ALA A O 1
ATOM 613 N N . ILE A 1 77 ? 9.285 -3.138 -8.022 1.00 80.81 77 ILE A N 1
ATOM 614 C CA . ILE A 1 77 ? 8.996 -2.114 -7.019 1.00 80.81 77 ILE A CA 1
ATOM 615 C C . ILE A 1 77 ? 9.077 -0.722 -7.661 1.00 80.81 77 ILE A C 1
ATOM 617 O O . IL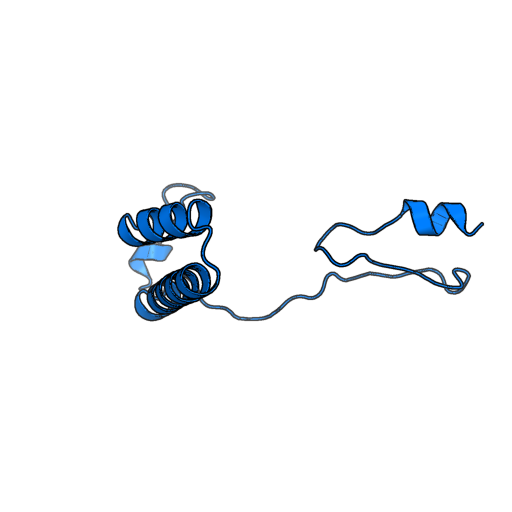E A 1 77 ? 9.937 -0.431 -8.493 1.00 80.81 77 ILE A O 1
ATOM 621 N N . MET A 1 78 ? 8.168 0.173 -7.263 1.00 77.94 78 MET A N 1
ATOM 622 C CA . MET A 1 78 ? 8.214 1.576 -7.678 1.00 77.94 78 MET A CA 1
ATOM 623 C C . MET A 1 78 ? 9.587 2.172 -7.313 1.00 77.94 78 MET A C 1
ATOM 625 O O . MET A 1 78 ? 9.985 2.114 -6.155 1.00 77.94 78 MET A O 1
ATOM 629 N N . TYR A 1 79 ? 10.279 2.753 -8.300 1.00 77.00 79 TYR A N 1
ATOM 630 C CA . TYR A 1 79 ? 11.638 3.326 -8.205 1.00 77.00 79 TYR A CA 1
ATOM 631 C C . TYR A 1 79 ? 12.826 2.346 -8.166 1.00 77.00 79 TYR A C 1
ATOM 633 O O . TYR A 1 79 ? 13.954 2.803 -8.008 1.00 77.00 79 TYR A O 1
ATOM 641 N N . GLU A 1 80 ? 12.626 1.041 -8.364 1.00 82.56 80 GLU A N 1
ATOM 642 C CA . GLU A 1 80 ? 13.726 0.058 -8.402 1.00 82.56 80 GLU A CA 1
ATOM 643 C C . GLU A 1 80 ? 14.623 0.229 -9.646 1.00 82.56 80 GLU A C 1
ATOM 645 O O . GLU A 1 80 ? 15.843 0.203 -9.536 1.00 82.56 80 GLU A O 1
ATOM 650 N N . LEU A 1 81 ? 14.020 0.495 -10.813 1.00 80.75 81 LEU A N 1
ATOM 651 C CA . LEU A 1 81 ? 14.637 0.869 -12.099 1.00 80.75 81 LEU A CA 1
ATOM 652 C C . LEU A 1 81 ? 15.813 0.008 -12.616 1.00 80.75 81 LEU A C 1
ATOM 654 O O . LEU A 1 81 ? 16.294 0.346 -13.681 1.00 80.75 81 LEU A O 1
ATOM 658 N N . ASN A 1 82 ? 16.286 -1.042 -11.937 1.00 84.75 82 ASN A N 1
ATOM 659 C CA . ASN A 1 82 ? 17.339 -2.021 -12.291 1.00 84.75 82 ASN A CA 1
ATOM 660 C C . ASN A 1 82 ? 18.375 -1.567 -13.347 1.00 84.75 82 ASN A C 1
ATOM 662 O O . ASN A 1 82 ? 18.671 -2.276 -14.313 1.00 84.75 82 ASN A O 1
ATOM 666 N N . VAL A 1 83 ? 18.962 -0.378 -13.165 1.00 83.50 83 VAL A N 1
ATOM 667 C CA . VAL A 1 83 ? 19.877 0.240 -14.145 1.00 83.50 83 VAL A CA 1
ATOM 668 C C . VAL A 1 83 ? 21.134 -0.609 -14.359 1.00 83.50 83 VAL A C 1
ATOM 670 O O . VAL A 1 83 ? 21.687 -0.640 -15.459 1.00 83.50 83 VAL A O 1
ATOM 673 N N . ASP A 1 84 ? 21.547 -1.356 -13.341 1.00 81.62 84 ASP A N 1
ATOM 674 C CA . ASP A 1 84 ? 22.730 -2.213 -13.390 1.00 81.62 84 ASP A CA 1
ATOM 675 C C . ASP A 1 84 ? 22.571 -3.361 -14.403 1.00 81.62 84 ASP A C 1
ATOM 677 O O . ASP A 1 84 ? 23.502 -3.658 -15.153 1.00 81.62 84 ASP A O 1
ATOM 681 N N . GLU A 1 85 ? 21.372 -3.950 -14.515 1.00 81.56 85 GLU A N 1
ATOM 682 C CA . GLU A 1 85 ? 21.075 -5.010 -15.496 1.00 81.56 85 GLU A CA 1
ATOM 683 C C . GLU A 1 85 ? 21.188 -4.499 -16.940 1.00 81.56 85 GLU A C 1
ATOM 685 O O . GLU A 1 85 ? 21.586 -5.230 -17.848 1.00 81.56 85 GLU A O 1
ATOM 690 N N . LEU A 1 86 ? 20.873 -3.222 -17.161 1.00 77.00 86 LEU A N 1
ATOM 691 C CA . LEU A 1 86 ? 20.995 -2.579 -18.469 1.00 77.00 86 LEU A CA 1
ATOM 692 C C . LEU A 1 86 ? 22.436 -2.294 -18.863 1.00 77.00 86 LEU A C 1
ATOM 694 O O . LEU A 1 86 ? 22.760 -2.334 -20.052 1.00 77.00 86 LEU A O 1
ATOM 698 N N . LEU A 1 87 ? 23.291 -1.982 -17.891 1.00 72.44 87 LEU A N 1
ATOM 699 C CA . LEU A 1 87 ? 24.711 -1.743 -18.131 1.00 72.44 87 LEU A CA 1
ATOM 700 C C . LEU A 1 87 ? 25.478 -3.054 -18.328 1.00 72.44 87 LEU A C 1
ATOM 702 O O . LEU A 1 87 ? 26.393 -3.084 -19.145 1.00 72.44 87 LEU A O 1
ATOM 706 N N . ALA A 1 88 ? 25.071 -4.129 -17.648 1.00 66.44 88 ALA A N 1
ATOM 707 C CA . ALA A 1 88 ? 25.679 -5.455 -17.769 1.00 66.44 88 ALA A CA 1
ATOM 708 C C . ALA A 1 88 ? 25.384 -6.166 -19.107 1.00 66.44 88 ALA A C 1
ATOM 710 O O . ALA A 1 88 ? 26.065 -7.127 -19.451 1.00 66.44 88 ALA A O 1
ATOM 711 N N . GLY A 1 89 ? 24.369 -5.718 -19.857 1.00 60.66 89 GLY A N 1
ATOM 712 C CA . GLY A 1 89 ? 24.005 -6.255 -21.176 1.00 60.66 89 GLY A CA 1
ATOM 713 C C . GLY A 1 89 ? 24.715 -5.605 -22.373 1.00 60.66 89 GLY A C 1
ATOM 714 O O . GLY A 1 89 ? 24.332 -5.883 -23.512 1.00 60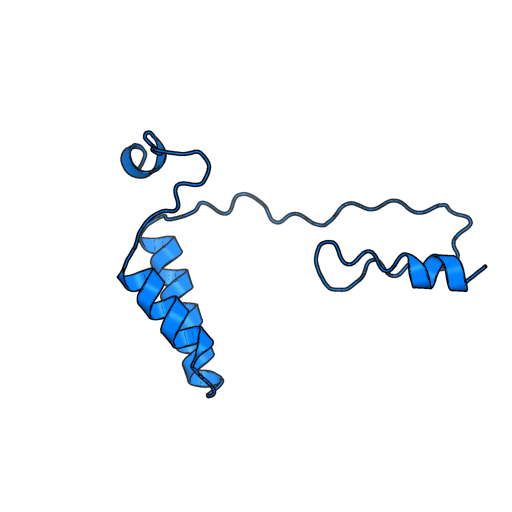.66 89 GLY A O 1
ATOM 715 N N . LYS A 1 90 ? 25.683 -4.710 -22.133 1.00 55.19 90 LYS A N 1
ATOM 716 C CA . LYS A 1 90 ? 26.586 -4.147 -23.151 1.00 55.19 90 LYS A CA 1
ATOM 717 C C . LYS A 1 90 ? 27.901 -4.911 -23.193 1.00 55.19 90 LYS A C 1
ATOM 719 O O . LYS A 1 90 ? 28.426 -5.039 -24.319 1.00 55.19 90 LYS A O 1
#

Foldseek 3Di:
DCVQVVDQVDPPRARDDVVLVVLVVVLVPDPDPVVNVVSVVVNVVCCVVVVSDDCDDDDDDDDDDDPVQPDADCDPDVPPGPVVVSVVVD